Protein AF-A0A1E8PMP1-F1 (afdb_monomer)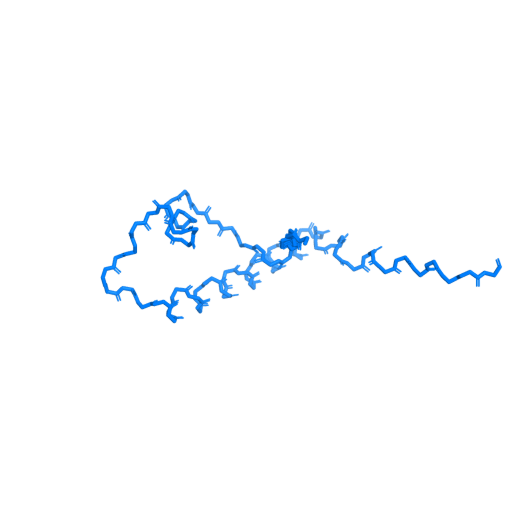

Structure (mmCIF, N/CA/C/O backbone):
data_AF-A0A1E8PMP1-F1
#
_entry.id   AF-A0A1E8PMP1-F1
#
loop_
_atom_site.group_PDB
_atom_site.id
_atom_site.type_symbol
_atom_site.label_atom_id
_atom_site.label_alt_id
_atom_site.label_comp_id
_atom_site.label_asym_id
_atom_site.label_entity_id
_atom_site.label_seq_id
_atom_site.pdbx_PDB_ins_code
_atom_site.Cartn_x
_atom_site.Cartn_y
_atom_site.Cartn_z
_atom_site.occupancy
_atom_site.B_iso_or_equiv
_atom_site.auth_seq_id
_atom_site.auth_comp_id
_atom_site.auth_asym_id
_atom_site.auth_atom_id
_atom_site.pdbx_PDB_model_num
ATOM 1 N N . MET A 1 1 ? 18.063 7.074 15.385 1.00 43.56 1 MET A N 1
ATOM 2 C CA . MET A 1 1 ? 18.041 7.313 13.926 1.00 43.56 1 MET A CA 1
ATOM 3 C C . MET A 1 1 ? 16.698 6.840 13.406 1.00 43.56 1 MET A C 1
ATOM 5 O O . MET A 1 1 ? 16.397 5.668 13.578 1.00 43.56 1 MET A O 1
ATOM 9 N N . GLY A 1 2 ? 15.867 7.735 12.869 1.00 55.09 2 GLY A N 1
ATOM 10 C CA . GLY A 1 2 ? 14.622 7.334 12.213 1.00 55.09 2 GLY A CA 1
ATOM 11 C C . GLY A 1 2 ? 14.962 6.760 10.846 1.00 55.09 2 GLY A C 1
ATOM 12 O O . GLY A 1 2 ? 15.415 7.499 9.976 1.00 55.09 2 GLY A O 1
ATOM 13 N N . LEU A 1 3 ? 14.826 5.446 10.679 1.00 64.06 3 LEU A N 1
ATOM 14 C CA . LEU A 1 3 ? 14.999 4.818 9.375 1.00 64.06 3 LEU A CA 1
ATOM 15 C C . LEU A 1 3 ? 13.851 5.301 8.476 1.00 64.06 3 LEU A C 1
ATOM 17 O O . LEU A 1 3 ? 12.682 5.091 8.802 1.00 64.06 3 LEU A O 1
ATOM 21 N N . LYS A 1 4 ? 14.167 5.975 7.366 1.00 79.75 4 LYS A N 1
ATOM 22 C CA . LYS A 1 4 ? 13.179 6.251 6.317 1.00 79.75 4 LYS A CA 1
ATOM 23 C C . LYS A 1 4 ? 12.712 4.902 5.764 1.00 79.75 4 LYS A C 1
ATOM 25 O O . LYS A 1 4 ? 13.548 4.069 5.419 1.00 79.75 4 LYS A O 1
ATOM 30 N N . SER A 1 5 ? 11.398 4.685 5.705 1.00 84.00 5 SER A N 1
ATOM 31 C CA . SER A 1 5 ? 10.854 3.470 5.089 1.00 84.00 5 SER A CA 1
ATOM 32 C C . SER A 1 5 ? 11.243 3.414 3.605 1.00 84.00 5 SER A C 1
ATOM 34 O O . SER A 1 5 ? 11.242 4.463 2.956 1.00 84.00 5 SER A O 1
ATOM 36 N N . PRO A 1 6 ? 11.598 2.232 3.072 1.00 87.00 6 PRO A N 1
ATOM 37 C CA . PRO A 1 6 ? 11.953 2.082 1.667 1.00 87.00 6 PRO A CA 1
ATOM 38 C C . PRO A 1 6 ? 10.727 2.287 0.772 1.00 87.00 6 PRO A C 1
ATOM 40 O O . PRO A 1 6 ? 9.615 1.916 1.148 1.00 87.00 6 PRO A O 1
ATOM 43 N N . ASP A 1 7 ? 10.929 2.805 -0.441 1.00 87.38 7 ASP A N 1
ATOM 44 C CA . ASP A 1 7 ? 9.828 3.038 -1.389 1.00 87.38 7 ASP A CA 1
ATOM 45 C C . ASP A 1 7 ? 9.173 1.726 -1.873 1.00 87.38 7 ASP A C 1
ATOM 47 O O . ASP A 1 7 ? 8.030 1.728 -2.315 1.00 87.38 7 ASP A O 1
ATOM 51 N N . THR A 1 8 ? 9.832 0.573 -1.700 1.00 87.88 8 THR A N 1
ATOM 52 C CA . THR A 1 8 ? 9.230 -0.760 -1.914 1.00 87.88 8 THR A CA 1
ATOM 53 C C . THR A 1 8 ? 8.159 -1.134 -0.891 1.00 87.88 8 THR A C 1
ATOM 55 O O . THR A 1 8 ? 7.441 -2.113 -1.072 1.00 87.88 8 THR A O 1
ATOM 58 N N . ALA A 1 9 ? 8.046 -0.386 0.207 1.00 89.62 9 ALA A N 1
ATOM 59 C CA . ALA A 1 9 ? 6.954 -0.529 1.161 1.00 89.62 9 ALA A CA 1
ATOM 60 C C . ALA A 1 9 ? 5.781 0.424 0.856 1.00 89.62 9 ALA A C 1
ATOM 62 O O . ALA A 1 9 ? 4.838 0.486 1.644 1.00 89.62 9 ALA A O 1
ATOM 63 N N . ALA A 1 10 ? 5.834 1.181 -0.247 1.00 91.50 10 ALA A N 1
ATOM 64 C CA . ALA A 1 10 ? 4.815 2.154 -0.623 1.00 91.50 10 ALA A CA 1
ATOM 65 C C . ALA A 1 10 ? 3.766 1.577 -1.589 1.00 91.50 10 ALA A C 1
ATOM 67 O O . ALA A 1 10 ? 3.999 0.602 -2.303 1.00 91.50 10 ALA A O 1
ATOM 68 N N . ALA A 1 11 ? 2.601 2.223 -1.623 1.00 94.50 11 ALA A N 1
ATOM 69 C CA . ALA A 1 11 ? 1.525 1.947 -2.567 1.00 94.50 11 ALA A CA 1
ATOM 70 C C . ALA A 1 11 ? 1.057 3.249 -3.227 1.00 94.50 11 ALA A C 1
ATOM 72 O O . ALA A 1 11 ? 1.187 4.330 -2.650 1.00 94.50 11 ALA A O 1
ATOM 73 N N . PHE A 1 12 ? 0.467 3.144 -4.418 1.00 91.56 12 PHE A N 1
ATOM 74 C CA . PHE A 1 12 ? -0.251 4.264 -5.021 1.00 91.56 12 PHE A CA 1
ATOM 75 C C . PHE A 1 12 ? -1.531 4.552 -4.225 1.00 91.56 12 PHE A C 1
ATOM 77 O O . PHE A 1 12 ? -2.273 3.631 -3.885 1.00 91.56 12 PHE A O 1
ATOM 84 N N . GLY A 1 13 ? -1.813 5.825 -3.954 1.00 90.88 13 GLY A N 1
ATOM 85 C CA . GLY A 1 13 ? -3.024 6.249 -3.256 1.00 90.88 13 GLY A CA 1
ATOM 86 C C . GLY A 1 13 ? -3.464 7.639 -3.699 1.00 90.88 13 GLY A C 1
ATOM 87 O O . GLY A 1 13 ? -2.629 8.488 -4.008 1.00 90.88 13 GLY A O 1
ATOM 88 N N . CYS A 1 14 ? -4.777 7.878 -3.742 1.00 94.44 14 CYS A N 1
ATOM 89 C CA . CYS A 1 14 ? -5.298 9.236 -3.884 1.00 94.44 14 CYS A CA 1
ATOM 90 C C . CYS A 1 14 ? -5.066 10.035 -2.590 1.00 94.44 14 CYS A C 1
ATOM 92 O O . CYS A 1 14 ? -4.817 9.443 -1.534 1.00 94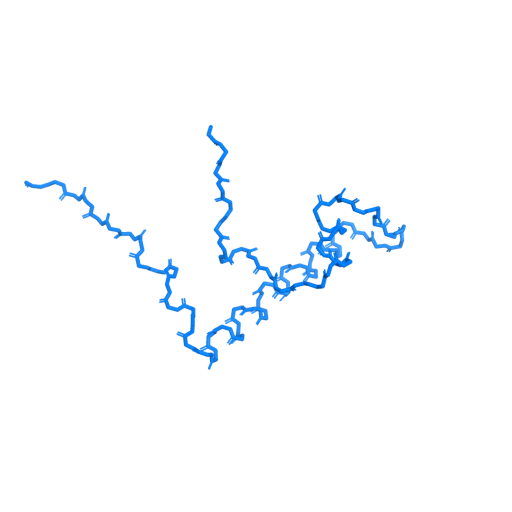.44 14 CYS A O 1
ATOM 94 N N . SER A 1 15 ? -5.188 11.366 -2.671 1.00 91.56 15 SER A N 1
ATOM 95 C CA . SER A 1 15 ? -5.025 12.295 -1.537 1.00 91.56 15 SER A CA 1
ATOM 96 C C . SER A 1 15 ? -5.803 11.841 -0.298 1.00 91.56 15 SER A C 1
ATOM 98 O O . SER A 1 15 ? -5.256 11.711 0.791 1.00 91.56 15 SER A O 1
ATOM 100 N N . GLU A 1 16 ? -7.073 11.489 -0.483 1.00 91.31 16 GLU A N 1
ATOM 101 C CA . GLU A 1 16 ? -7.946 11.095 0.621 1.00 91.31 16 GLU A CA 1
ATOM 102 C C . GLU A 1 16 ? -7.529 9.774 1.278 1.00 91.31 16 GLU A C 1
ATOM 104 O O . GLU A 1 16 ? -7.610 9.640 2.500 1.00 91.31 16 GLU A O 1
ATOM 109 N N . CYS A 1 17 ? -7.073 8.798 0.490 1.00 90.38 17 CYS A N 1
ATOM 110 C CA . CYS A 1 17 ? -6.662 7.498 1.011 1.00 90.38 17 CYS A CA 1
ATOM 111 C C . CYS A 1 17 ? -5.355 7.587 1.802 1.00 90.38 17 CYS A C 1
ATOM 113 O O . CYS A 1 17 ? -5.271 7.007 2.887 1.00 90.38 17 CYS A O 1
ATOM 115 N N . HIS A 1 18 ? -4.345 8.305 1.294 1.00 92.44 18 HIS A N 1
ATOM 116 C CA . HIS A 1 18 ? -3.077 8.404 2.020 1.00 92.44 18 HIS A CA 1
ATOM 117 C C . HIS A 1 18 ? -3.189 9.314 3.251 1.00 92.44 18 HIS A C 1
ATOM 119 O O . HIS A 1 18 ? -2.546 9.024 4.252 1.00 92.44 18 HIS A O 1
ATOM 125 N N . ASP A 1 19 ? -4.071 10.323 3.253 1.00 92.31 19 ASP A N 1
ATOM 126 C CA . ASP A 1 19 ? -4.332 11.134 4.449 1.00 92.31 19 ASP A CA 1
ATOM 127 C C . ASP A 1 19 ? -4.908 10.301 5.605 1.00 92.31 19 ASP A C 1
ATOM 129 O O . ASP A 1 19 ? -4.558 10.519 6.767 1.00 92.31 19 ASP A O 1
ATOM 133 N N . VAL A 1 20 ? -5.786 9.336 5.312 1.00 90.94 20 VAL A N 1
ATOM 134 C CA . VAL A 1 20 ? -6.325 8.419 6.332 1.00 90.94 20 VAL A CA 1
ATOM 135 C C . VAL A 1 20 ? -5.245 7.458 6.837 1.00 90.94 20 VAL A C 1
ATOM 137 O O . VAL A 1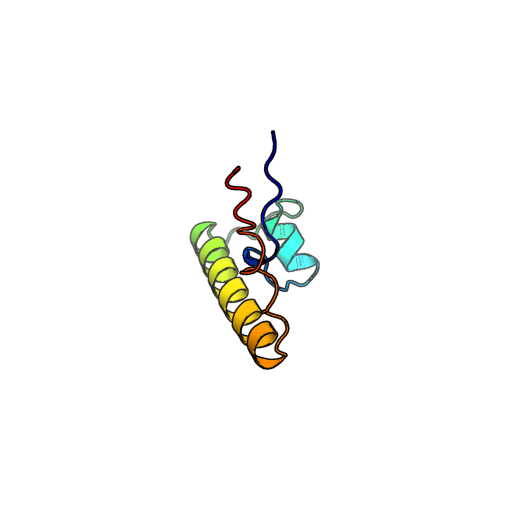 20 ? -5.171 7.211 8.040 1.00 90.94 20 VAL A O 1
ATOM 140 N N . LEU A 1 21 ? -4.399 6.932 5.944 1.00 89.75 21 LEU A N 1
ATOM 141 C CA . LEU A 1 21 ? -3.299 6.025 6.302 1.00 89.75 21 LEU A CA 1
ATOM 142 C C . LEU A 1 21 ? -2.203 6.721 7.123 1.00 89.75 21 LEU A C 1
ATOM 144 O O . LEU A 1 21 ? -1.723 6.153 8.101 1.00 89.75 21 LEU A O 1
ATOM 148 N N . ASP A 1 22 ? -1.865 7.963 6.776 1.00 89.06 22 ASP A N 1
ATOM 149 C CA . ASP A 1 22 ? -0.890 8.796 7.489 1.00 89.06 22 ASP A CA 1
ATOM 150 C C . ASP A 1 22 ? -1.428 9.321 8.834 1.00 89.06 22 ASP A C 1
ATOM 152 O O . ASP A 1 22 ? -0.699 9.963 9.593 1.00 89.06 22 ASP A O 1
ATOM 156 N N . GLY A 1 23 ? -2.718 9.113 9.125 1.00 89.06 23 GLY A N 1
ATOM 157 C CA . GLY A 1 23 ? -3.383 9.669 10.303 1.00 89.06 23 GLY A CA 1
ATOM 158 C C . GLY A 1 23 ? -3.615 11.184 10.232 1.00 89.06 23 GLY A C 1
ATOM 159 O O . GLY A 1 23 ? -3.904 11.806 11.253 1.00 89.06 23 GLY A O 1
ATOM 160 N N . ARG A 1 24 ? -3.506 11.788 9.040 1.00 91.00 24 ARG A N 1
ATOM 161 C CA . ARG A 1 24 ? -3.810 13.207 8.774 1.00 91.00 24 ARG A CA 1
ATOM 162 C C . ARG A 1 24 ? -5.314 13.471 8.712 1.00 91.00 24 ARG A C 1
ATOM 164 O O . ARG A 1 24 ? -5.763 14.563 9.052 1.00 91.00 24 ARG A O 1
ATOM 171 N N . ARG A 1 25 ? -6.097 12.472 8.296 1.00 89.56 25 ARG A N 1
ATOM 172 C CA . ARG A 1 25 ? -7.565 12.490 8.275 1.00 89.56 25 ARG A CA 1
ATOM 173 C C . ARG A 1 25 ? -8.117 11.397 9.183 1.00 89.56 25 ARG A C 1
ATOM 175 O O . ARG A 1 25 ? -7.587 10.290 9.252 1.00 89.56 25 ARG A O 1
ATOM 182 N N . GLN A 1 26 ? -9.227 11.696 9.854 1.00 87.56 26 GLN A N 1
ATOM 183 C CA . GLN A 1 26 ? -9.912 10.712 10.679 1.00 87.56 26 GLN A CA 1
ATOM 184 C C . GLN A 1 26 ? -10.495 9.591 9.810 1.00 87.56 26 GLN A C 1
ATOM 186 O O . GLN A 1 26 ? -11.213 9.834 8.839 1.00 87.56 26 GLN A O 1
ATOM 191 N N . ARG A 1 27 ? -10.179 8.349 10.176 1.00 85.50 27 ARG A N 1
ATOM 192 C CA . ARG A 1 27 ? -10.754 7.156 9.556 1.00 85.50 27 ARG A CA 1
ATOM 193 C C . ARG A 1 27 ? -12.257 7.097 9.840 1.00 85.50 27 ARG A C 1
ATOM 195 O O . ARG A 1 27 ? -12.683 7.371 10.959 1.00 85.50 27 ARG A O 1
ATOM 202 N N . GLN A 1 28 ? -13.042 6.696 8.842 1.00 83.06 28 GLN A N 1
ATOM 203 C CA . GLN A 1 28 ? -14.470 6.429 9.022 1.00 83.06 28 GLN A CA 1
ATOM 204 C C . GLN A 1 28 ? -14.675 5.323 10.066 1.00 83.06 28 GLN A C 1
ATOM 206 O O . GLN A 1 28 ? -13.949 4.329 10.066 1.00 83.06 28 GLN A O 1
ATOM 211 N N . THR A 1 29 ? -15.660 5.489 10.949 1.00 76.81 29 THR A N 1
ATOM 212 C CA . THR A 1 29 ? -15.890 4.606 12.108 1.00 76.81 29 THR A CA 1
ATOM 213 C C . THR A 1 29 ? -16.090 3.136 11.726 1.00 76.81 29 THR A C 1
ATOM 215 O O . THR A 1 29 ? -15.728 2.248 12.491 1.00 76.81 29 THR A O 1
ATOM 218 N N . GLU A 1 30 ? -16.618 2.873 10.530 1.00 82.56 30 GLU A N 1
ATOM 219 C CA . GLU A 1 30 ? -16.893 1.522 10.024 1.00 82.56 30 GLU A CA 1
ATOM 220 C C . GLU A 1 30 ? -15.644 0.797 9.492 1.00 82.56 30 GLU A C 1
ATOM 222 O O . GLU A 1 30 ? -15.653 -0.423 9.330 1.00 82.56 30 GLU A O 1
ATOM 227 N N . LEU A 1 31 ? -14.540 1.512 9.253 1.00 83.38 31 LEU A N 1
ATOM 228 C CA . LEU A 1 31 ? -13.285 0.909 8.812 1.00 83.38 31 LEU A CA 1
ATOM 229 C C . LEU A 1 31 ? -12.454 0.495 10.028 1.00 83.38 31 LEU A C 1
ATOM 231 O O . LEU A 1 31 ? -11.996 1.332 10.810 1.00 83.38 31 LEU A O 1
ATOM 235 N N . SER A 1 32 ? -12.198 -0.804 10.184 1.00 89.81 32 SER A N 1
ATOM 236 C CA . SER A 1 32 ? -11.251 -1.281 11.196 1.00 89.81 32 SER A CA 1
ATOM 237 C C . SER A 1 32 ? -9.804 -1.039 10.753 1.00 89.81 32 SER A C 1
ATOM 239 O O . SER A 1 32 ? -9.492 -1.095 9.563 1.00 89.81 32 SER A O 1
ATOM 241 N N . MET A 1 33 ? -8.899 -0.808 11.714 1.00 87.69 33 MET A N 1
ATOM 242 C CA . MET A 1 33 ? -7.459 -0.689 11.426 1.00 87.69 33 MET A CA 1
ATOM 243 C C . MET A 1 33 ? -6.921 -1.924 10.702 1.00 87.69 33 MET A C 1
ATOM 245 O O . MET A 1 33 ? -6.177 -1.793 9.741 1.00 87.69 33 MET A O 1
ATOM 249 N N . VAL A 1 34 ? -7.366 -3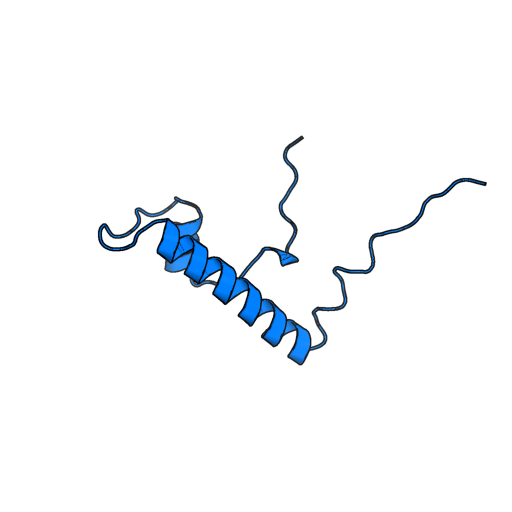.113 11.112 1.00 92.06 34 VAL A N 1
ATOM 250 C CA . VAL A 1 34 ? -6.967 -4.388 10.502 1.00 92.06 34 VAL A CA 1
ATOM 251 C C . VAL A 1 34 ? -7.356 -4.445 9.023 1.00 92.06 34 VAL A C 1
ATOM 253 O O . VAL A 1 34 ? -6.548 -4.845 8.188 1.00 92.06 34 VAL A O 1
ATOM 256 N N . SER A 1 35 ? -8.572 -4.008 8.679 1.00 90.50 35 SER A N 1
ATOM 257 C CA . SER A 1 35 ? -9.026 -3.983 7.281 1.00 90.50 35 SER A CA 1
ATOM 258 C C . SER A 1 35 ? -8.246 -2.960 6.460 1.00 90.50 35 SER A C 1
ATOM 260 O O . SER A 1 35 ? -7.904 -3.225 5.311 1.00 90.50 35 SER A O 1
ATOM 262 N N . LEU A 1 36 ? -7.926 -1.810 7.059 1.00 91.06 36 LEU A N 1
ATOM 263 C CA . LEU A 1 36 ? -7.144 -0.763 6.410 1.00 91.06 36 LEU A CA 1
ATOM 264 C C . LEU A 1 36 ? -5.701 -1.219 6.132 1.00 91.06 36 LEU A C 1
ATOM 266 O O . LEU A 1 36 ? -5.197 -1.030 5.029 1.00 91.06 36 LEU A O 1
ATOM 270 N N . GLU A 1 37 ? -5.059 -1.881 7.095 1.00 92.19 37 GLU A N 1
ATOM 271 C CA . GLU A 1 37 ? -3.725 -2.468 6.926 1.00 92.19 37 GLU A CA 1
ATOM 272 C C . GLU A 1 37 ? -3.716 -3.577 5.869 1.00 92.19 37 GLU A C 1
ATOM 274 O O . GLU A 1 37 ? -2.797 -3.648 5.051 1.00 92.19 37 GLU A O 1
ATOM 279 N N . ALA A 1 38 ? -4.742 -4.432 5.855 1.00 94.31 38 ALA A N 1
ATOM 280 C CA . ALA A 1 38 ? -4.889 -5.472 4.843 1.00 94.31 38 ALA A CA 1
ATOM 281 C C . ALA A 1 38 ? -5.052 -4.872 3.436 1.00 94.31 38 ALA A C 1
ATOM 283 O O . ALA A 1 38 ? -4.379 -5.311 2.500 1.00 94.31 38 ALA A O 1
ATOM 284 N N . ALA A 1 39 ? -5.880 -3.831 3.297 1.00 93.12 39 ALA A N 1
ATOM 285 C CA . ALA A 1 39 ? -6.059 -3.108 2.041 1.00 93.12 39 ALA A CA 1
ATOM 286 C C . ALA A 1 39 ? -4.752 -2.445 1.578 1.00 93.12 39 ALA A C 1
ATOM 288 O O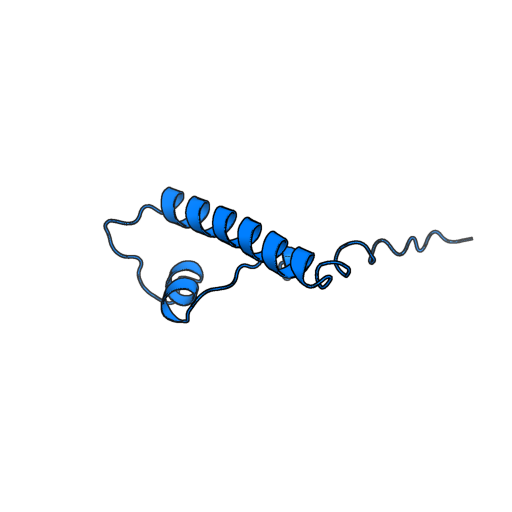 . ALA A 1 39 ? -4.376 -2.582 0.415 1.00 93.12 39 ALA A O 1
ATOM 289 N N . PHE A 1 40 ? -4.014 -1.803 2.489 1.00 94.38 40 PHE A N 1
ATOM 290 C CA . PHE A 1 40 ? -2.719 -1.200 2.175 1.00 94.38 40 PHE A CA 1
ATOM 291 C C . PHE A 1 40 ? -1.699 -2.242 1.697 1.00 94.38 40 PHE A C 1
ATOM 293 O O . PHE A 1 40 ? -1.083 -2.060 0.651 1.00 94.38 40 PHE A O 1
ATOM 300 N N . ARG A 1 41 ? -1.566 -3.381 2.391 1.00 94.62 41 ARG A N 1
ATOM 301 C CA . ARG A 1 41 ? -0.663 -4.472 1.970 1.00 94.62 41 ARG A CA 1
ATOM 302 C C . ARG A 1 41 ? -1.034 -5.035 0.600 1.00 94.62 41 ARG A C 1
ATOM 304 O O . ARG A 1 41 ? -0.148 -5.311 -0.205 1.00 94.62 41 ARG A O 1
ATOM 311 N N . SER A 1 42 ? -2.329 -5.180 0.322 1.00 96.25 42 SER A N 1
ATOM 312 C CA . SER A 1 42 ? -2.802 -5.580 -1.004 1.00 96.25 42 SER A CA 1
ATOM 313 C C . SER A 1 42 ? -2.429 -4.537 -2.066 1.00 96.25 42 SER A C 1
ATOM 315 O O . SER A 1 42 ? -1.933 -4.903 -3.131 1.00 96.25 42 SER A O 1
ATOM 317 N N . ALA A 1 43 ? -2.579 -3.243 -1.771 1.00 95.50 43 ALA A N 1
ATOM 318 C CA . ALA A 1 43 ? -2.213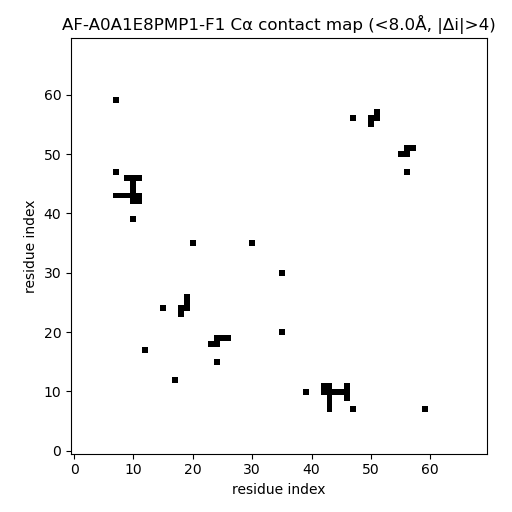 -2.159 -2.681 1.00 95.50 43 ALA A CA 1
ATOM 319 C C . ALA A 1 43 ? -0.700 -2.097 -2.971 1.00 95.50 43 ALA A C 1
ATOM 321 O O . ALA A 1 43 ? -0.318 -1.858 -4.115 1.00 95.50 43 ALA A O 1
ATOM 322 N N . VAL A 1 44 ? 0.163 -2.380 -1.985 1.00 95.81 44 VAL A N 1
ATOM 323 C CA . VAL A 1 44 ? 1.619 -2.529 -2.199 1.00 95.81 44 VAL A CA 1
ATOM 324 C C . VAL A 1 44 ? 1.907 -3.663 -3.191 1.00 95.81 44 VAL A C 1
ATOM 326 O O . VAL A 1 44 ? 2.715 -3.504 -4.105 1.00 95.81 44 VAL A O 1
ATOM 329 N N . GLY A 1 45 ? 1.209 -4.798 -3.062 1.00 94.88 45 GLY A N 1
ATOM 330 C CA . GLY A 1 45 ? 1.308 -5.913 -4.010 1.00 94.88 45 GLY A CA 1
ATOM 331 C C . GLY A 1 45 ? 0.980 -5.495 -5.447 1.00 94.88 45 GLY A C 1
ATOM 332 O O . GLY A 1 45 ? 1.788 -5.717 -6.349 1.00 94.88 45 GLY A O 1
ATOM 333 N N . HIS A 1 46 ? -0.143 -4.801 -5.643 1.00 95.62 46 HIS A N 1
ATOM 334 C CA . HIS A 1 46 ? -0.537 -4.277 -6.955 1.00 95.62 46 HIS A CA 1
ATOM 335 C C . HIS A 1 46 ? 0.459 -3.242 -7.496 1.00 95.62 46 HIS A C 1
ATOM 337 O O . HIS A 1 46 ? 0.771 -3.245 -8.685 1.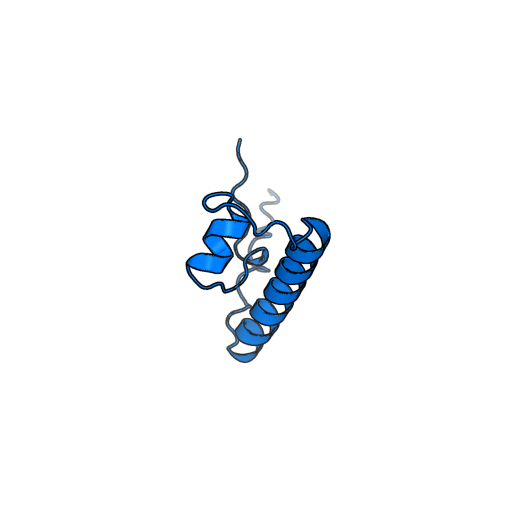00 95.62 46 HIS A O 1
ATOM 343 N N . ALA A 1 47 ? 1.006 -2.374 -6.638 1.00 94.62 47 ALA A N 1
ATOM 344 C CA . ALA A 1 47 ? 2.029 -1.415 -7.046 1.00 94.62 47 ALA A CA 1
ATOM 345 C C . ALA A 1 47 ? 3.273 -2.131 -7.596 1.00 94.62 47 ALA A C 1
ATOM 347 O O . ALA A 1 47 ? 3.780 -1.763 -8.655 1.00 94.62 47 ALA A O 1
ATOM 348 N N . HIS A 1 48 ? 3.718 -3.208 -6.944 1.00 94.25 48 HIS A N 1
ATOM 349 C CA . HIS A 1 48 ? 4.815 -4.030 -7.451 1.00 94.25 48 HIS A CA 1
ATOM 350 C C . HIS A 1 48 ? 4.492 -4.723 -8.776 1.00 94.25 48 HIS A C 1
ATOM 352 O O . HIS A 1 48 ? 5.372 -4.819 -9.629 1.00 94.25 48 HIS A O 1
ATOM 358 N N . GLU A 1 49 ? 3.266 -5.205 -8.976 1.00 95.06 49 GLU A N 1
ATOM 359 C CA . GLU A 1 49 ? 2.846 -5.801 -10.250 1.00 95.06 49 GLU A CA 1
ATOM 360 C C . GLU A 1 49 ? 2.896 -4.784 -11.395 1.00 95.06 49 GLU A C 1
ATOM 362 O O . GLU A 1 49 ? 3.484 -5.069 -12.441 1.00 95.06 49 GLU A O 1
ATOM 367 N N . ILE A 1 50 ? 2.370 -3.577 -11.168 1.00 93.69 50 ILE A N 1
ATOM 368 C CA . ILE A 1 50 ? 2.410 -2.471 -12.132 1.00 93.69 50 ILE A CA 1
ATOM 369 C C . ILE A 1 50 ? 3.861 -2.103 -12.452 1.00 93.69 50 ILE A C 1
ATOM 371 O O . ILE A 1 50 ? 4.253 -2.100 -13.618 1.00 93.69 50 ILE A O 1
ATOM 375 N N . LEU A 1 51 ? 4.688 -1.857 -11.434 1.00 92.31 51 LEU A N 1
ATOM 376 C CA . LEU A 1 51 ? 6.089 -1.478 -11.628 1.00 92.31 51 LEU A CA 1
ATOM 377 C C . LEU A 1 51 ? 6.894 -2.579 -12.325 1.00 92.31 51 LEU A C 1
ATOM 379 O O . LEU A 1 51 ? 7.748 -2.274 -13.153 1.00 92.31 51 LEU A O 1
ATOM 383 N N . ARG A 1 52 ? 6.608 -3.857 -12.047 1.00 92.50 52 ARG A N 1
ATOM 384 C CA . ARG A 1 52 ? 7.224 -4.989 -12.753 1.00 92.50 52 ARG A CA 1
ATOM 385 C C . ARG A 1 52 ? 6.809 -5.029 -14.222 1.00 92.50 52 ARG A C 1
ATOM 387 O O . ARG A 1 52 ? 7.659 -5.272 -15.068 1.00 92.50 52 ARG A O 1
ATOM 394 N N . SER A 1 53 ? 5.540 -4.761 -14.534 1.00 93.31 53 SER A N 1
ATOM 395 C CA . SER A 1 53 ? 5.057 -4.711 -15.924 1.00 93.31 53 SER A CA 1
ATOM 396 C C . SER A 1 53 ? 5.706 -3.594 -16.752 1.00 93.31 53 SER A C 1
ATOM 398 O O . SER A 1 53 ? 5.786 -3.701 -17.972 1.00 93.31 53 SER A O 1
ATOM 400 N N . MET A 1 54 ? 6.194 -2.547 -16.083 1.00 91.62 54 MET A N 1
ATOM 401 C CA . MET A 1 54 ? 6.896 -1.411 -16.684 1.00 91.62 54 MET A CA 1
ATOM 402 C C . MET A 1 54 ? 8.426 -1.556 -16.645 1.00 91.62 54 MET A C 1
ATOM 404 O O . MET A 1 54 ? 9.122 -0.634 -17.056 1.00 91.62 54 MET A O 1
ATOM 408 N N . ASP A 1 55 ? 8.948 -2.669 -16.115 1.00 89.44 55 ASP A N 1
ATOM 409 C CA . ASP A 1 55 ? 10.380 -2.896 -15.862 1.00 89.44 55 ASP A CA 1
ATOM 410 C C . ASP A 1 55 ? 11.037 -1.843 -14.933 1.00 89.44 55 ASP A C 1
ATOM 412 O O . ASP A 1 55 ? 12.240 -1.602 -14.953 1.00 89.44 55 ASP A O 1
ATOM 416 N N . LEU A 1 56 ? 10.237 -1.210 -14.066 1.00 87.19 56 LEU A N 1
ATOM 417 C CA . LEU A 1 56 ? 10.666 -0.164 -13.124 1.00 87.19 56 LEU A CA 1
ATOM 418 C C . LEU A 1 56 ? 11.006 -0.699 -11.729 1.00 87.19 56 LEU A C 1
ATOM 420 O O . LEU A 1 56 ? 11.509 0.035 -10.881 1.00 87.19 56 LEU A O 1
ATOM 424 N N . LEU A 1 57 ? 10.730 -1.977 -11.463 1.00 79.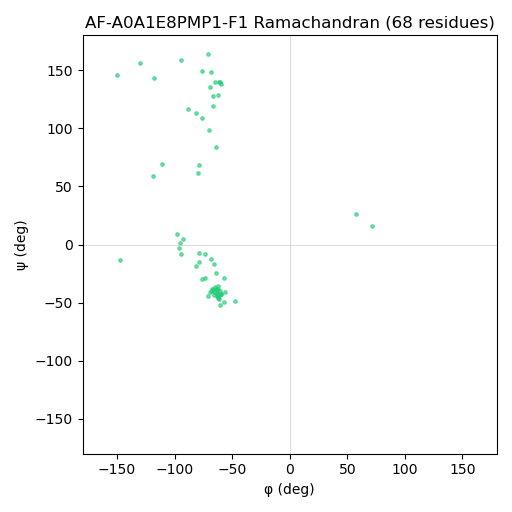88 57 LEU A N 1
ATOM 425 C CA . LEU A 1 57 ? 11.005 -2.591 -10.160 1.00 79.88 57 LEU A CA 1
ATOM 426 C C . LEU A 1 57 ? 12.496 -2.962 -9.979 1.00 79.88 57 LEU A C 1
ATOM 428 O O . LEU A 1 57 ? 12.930 -3.319 -8.880 1.00 79.88 57 LEU A O 1
ATOM 432 N N . ALA A 1 58 ? 13.300 -2.830 -11.037 1.00 66.56 58 ALA A N 1
ATOM 433 C CA . ALA A 1 58 ? 14.736 -3.092 -11.063 1.00 66.56 58 ALA A CA 1
ATOM 434 C C . ALA A 1 58 ? 15.563 -1.927 -10.477 1.00 66.56 58 ALA A C 1
ATOM 436 O O . ALA A 1 58 ? 16.387 -1.318 -11.148 1.00 66.56 58 ALA A O 1
ATOM 437 N N . ALA A 1 59 ? 15.348 -1.616 -9.198 1.00 53.50 59 ALA A N 1
ATOM 438 C CA . ALA A 1 59 ? 16.234 -0.729 -8.431 1.00 53.50 59 ALA A CA 1
ATOM 439 C C . ALA A 1 59 ? 16.331 -1.086 -6.936 1.00 53.50 59 ALA A C 1
ATOM 441 O O . ALA A 1 59 ? 17.239 -0.624 -6.250 1.00 53.50 59 ALA A O 1
ATOM 442 N N . ALA A 1 60 ? 15.449 -1.946 -6.413 1.00 51.44 60 ALA A N 1
ATOM 443 C CA . ALA A 1 60 ? 15.453 -2.303 -4.993 1.00 51.44 60 ALA A CA 1
ATOM 444 C C . ALA A 1 60 ? 16.481 -3.384 -4.609 1.00 51.44 60 ALA A C 1
ATOM 446 O O . ALA A 1 60 ? 16.823 -3.522 -3.438 1.00 51.44 60 ALA A O 1
ATOM 447 N N . THR A 1 61 ? 16.983 -4.155 -5.576 1.00 48.28 61 THR A N 1
ATOM 448 C CA . THR A 1 61 ? 17.909 -5.277 -5.341 1.00 48.28 61 THR A CA 1
ATOM 449 C C . THR A 1 61 ? 19.388 -4.914 -5.513 1.00 48.28 61 THR A C 1
ATOM 451 O O . THR A 1 61 ? 20.245 -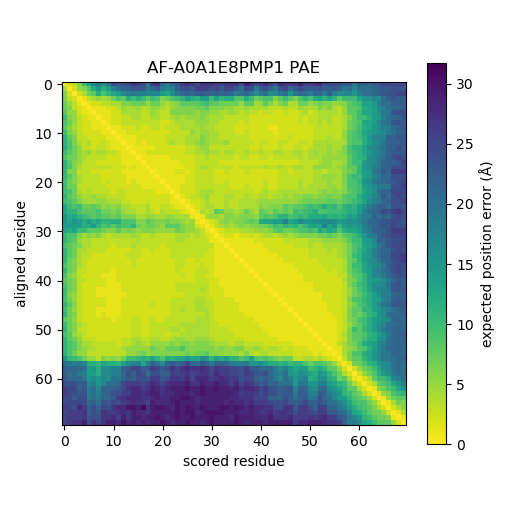5.751 -5.247 1.00 48.28 61 THR A O 1
ATOM 454 N N . ALA A 1 62 ? 19.721 -3.677 -5.905 1.00 43.66 62 ALA A N 1
ATOM 455 C CA . ALA A 1 62 ? 21.091 -3.283 -6.257 1.00 43.66 62 ALA A CA 1
ATOM 456 C C . ALA A 1 62 ? 21.891 -2.563 -5.149 1.00 43.66 62 ALA A C 1
ATOM 458 O O . ALA A 1 62 ? 23.010 -2.125 -5.407 1.00 43.66 62 ALA A O 1
ATOM 459 N N . THR A 1 63 ? 21.394 -2.489 -3.908 1.00 44.84 63 THR A N 1
ATOM 460 C CA . THR A 1 63 ? 22.176 -1.951 -2.772 1.00 44.84 63 THR A CA 1
ATOM 461 C C . THR A 1 63 ? 22.377 -3.005 -1.689 1.00 44.84 63 THR A C 1
ATOM 463 O O . THR A 1 63 ? 22.021 -2.839 -0.529 1.00 44.84 63 THR A O 1
ATOM 466 N N . THR A 1 64 ? 22.999 -4.118 -2.068 1.00 46.78 64 THR A N 1
ATOM 467 C CA . THR A 1 64 ? 23.962 -4.785 -1.182 1.00 46.78 64 THR A CA 1
ATOM 468 C C . THR A 1 64 ? 25.331 -4.608 -1.829 1.00 46.78 64 THR A C 1
ATOM 470 O O . THR A 1 64 ? 25.898 -5.539 -2.392 1.00 46.78 64 THR A O 1
ATOM 473 N N . HIS A 1 65 ? 25.842 -3.370 -1.835 1.00 47.62 65 HIS A N 1
ATOM 474 C CA . HIS A 1 65 ? 27.244 -3.144 -2.165 1.00 47.62 65 HIS A CA 1
ATOM 475 C C . HIS A 1 65 ? 28.059 -3.699 -0.998 1.00 47.62 65 HIS A C 1
ATOM 477 O O . HIS A 1 65 ? 28.166 -3.095 0.069 1.00 47.62 65 HIS A O 1
ATOM 483 N N . ASN A 1 66 ? 28.543 -4.918 -1.195 1.00 54.06 66 ASN A N 1
ATOM 484 C CA . ASN A 1 66 ? 29.469 -5.615 -0.329 1.00 54.06 66 ASN A CA 1
ATOM 485 C C . ASN A 1 66 ? 30.802 -4.844 -0.309 1.00 54.06 66 ASN A C 1
ATOM 487 O O . ASN A 1 66 ? 31.711 -5.168 -1.066 1.00 54.06 66 ASN A O 1
ATOM 491 N N . CYS A 1 67 ? 30.932 -3.816 0.534 1.00 45.69 67 CYS A N 1
ATOM 492 C CA . CYS A 1 67 ? 32.240 -3.267 0.904 1.00 45.69 67 CYS A CA 1
ATOM 493 C C . CYS A 1 67 ? 32.874 -4.181 1.964 1.00 45.69 67 CYS A C 1
ATOM 495 O O . CYS A 1 67 ? 32.984 -3.832 3.138 1.00 45.69 67 CYS A O 1
ATOM 497 N N . GLY A 1 68 ? 33.240 -5.390 1.537 1.00 46.38 68 GLY A N 1
ATOM 498 C CA . GLY A 1 68 ? 34.183 -6.246 2.241 1.00 46.38 68 GLY A CA 1
ATOM 499 C C . GLY A 1 68 ? 35.590 -5.792 1.880 1.00 46.38 68 GLY A C 1
ATOM 500 O O . GLY A 1 68 ? 35.986 -5.878 0.720 1.00 46.38 68 GLY A O 1
ATOM 501 N N . GLY A 1 69 ? 36.303 -5.259 2.869 1.00 56.97 69 GLY A N 1
ATOM 502 C CA . GLY A 1 69 ? 37.691 -4.850 2.728 1.00 56.97 69 GLY A CA 1
ATOM 503 C C . GLY A 1 69 ? 38.603 -6.013 2.352 1.00 56.97 69 GLY A C 1
ATOM 504 O O . GLY A 1 69 ? 38.473 -7.115 2.886 1.00 56.97 69 GLY A O 1
ATOM 505 N N . GLN A 1 70 ? 39.535 -5.715 1.455 1.00 50.97 70 GLN A N 1
ATOM 506 C CA . GLN A 1 70 ? 40.854 -6.328 1.349 1.00 50.97 70 GLN A CA 1
ATOM 507 C C . GLN A 1 70 ? 41.843 -5.193 1.106 1.00 50.97 70 GLN A C 1
ATOM 509 O O . GLN A 1 70 ? 41.518 -4.324 0.264 1.00 50.97 70 GLN A O 1
#

Sequence (70 aa):
MGLKSPDTAAAFGCSECHDVLDGRRQRQTELSMVSLEAAFRSAVGHAHEILRSMDLLAAATATTHNCGGQ

Organism: NCBI:txid29581

Secondary structure (DSSP, 8-state):
--PPPPGGG-----HHHHHHHTTSSPPPTTS-HHHHHHHHHHHHHHHHHHHHHTT--TTSSS--------

pLDDT: mean 81.37, std 17.15, range [43.56, 96.25]

Mean predicted aligned error: 9.3 Å

Radius of gyration: 16.23 Å; Cα contacts (8 Å, |Δi|>4): 29; chains: 1; bounding box: 58×20×31 Å

Solvent-accessible surface area (backbone atoms only — not comparable to full-atom values): 4602 Å² total; per-residue (Å²): 132,87,78,78,80,60,75,88,76,43,52,84,67,55,74,72,56,45,30,37,74,72,64,78,34,86,68,60,87,88,63,50,70,69,58,52,52,51,50,49,55,52,39,27,52,52,39,53,53,55,32,49,76,69,67,65,57,84,64,79,82,75,80,74,76,79,83,73,88,128

InterPro domains:
  IPR010774 Putative nuclease YbcO [PF07102] (2-42)

Foldseek 3Di:
DDDDDDCLLAFDDDPVLVCCVVVVDPDDPPDDPVNNVVVGVVRSVVRCVVCVVVVNNPPPPPPPPPPPDD